Protein AF-A0AAE3N2S4-F1 (afdb_monomer_lite)

Secondary structure (DSSP, 8-state):
-------------TT-TTEEE-TT--EEEHHHHHHSGGGB-TTTSPBPEEPPP--HHHHTTSPPP-S----TTTT--GGG-TT-

InterPro domains:
  IPR010696 Protein of unknown function DUF1272 [PF06906] (9-54)

Organism: NCBI:txid2965071

Radius of gyration: 14.51 Å; chains: 1; bounding box: 35×36×36 Å

Sequence (84 aa):
MALEELALDRDLPPSSVEARICSFECTFCATCAETFPGGNCPNCGGNLVSRPIRPDALLARHPASTARIFNARCHEQPENRPDS

pLDDT: mean 81.68, std 16.27, range [37.97, 97.12]

Structure (mmCIF, N/CA/C/O backbone):
data_AF-A0AAE3N2S4-F1
#
_entry.id   AF-A0AAE3N2S4-F1
#
loop_
_atom_site.group_PDB
_atom_site.id
_atom_site.type_symbol
_atom_site.label_atom_id
_atom_site.label_alt_id
_atom_site.label_comp_id
_atom_site.label_asym_id
_atom_site.label_entity_id
_atom_site.label_seq_id
_atom_site.pdbx_PDB_ins_code
_atom_site.Cartn_x
_atom_site.Cartn_y
_atom_site.Cartn_z
_atom_site.occupancy
_atom_site.B_iso_or_equiv
_atom_site.auth_seq_id
_atom_site.auth_comp_id
_atom_site.auth_asym_id
_atom_site.auth_atom_id
_atom_site.pdbx_PDB_model_num
ATOM 1 N N . MET A 1 1 ? -9.587 -11.723 27.512 1.00 37.97 1 MET A N 1
ATOM 2 C CA . MET A 1 1 ? -9.681 -12.231 26.129 1.00 37.97 1 MET A CA 1
ATOM 3 C C . MET A 1 1 ? -9.516 -11.047 25.188 1.00 37.97 1 MET A C 1
ATOM 5 O O . MET A 1 1 ? -10.440 -10.255 25.087 1.00 37.97 1 MET A O 1
ATOM 9 N N . ALA A 1 2 ? -8.306 -10.935 24.623 1.00 42.88 2 ALA A N 1
ATOM 10 C CA . ALA A 1 2 ? -7.825 -9.998 23.597 1.00 42.88 2 ALA A CA 1
ATOM 11 C C . ALA A 1 2 ? -8.057 -8.491 23.846 1.00 42.88 2 ALA A C 1
ATOM 13 O O . ALA A 1 2 ? -8.879 -7.859 23.192 1.00 42.88 2 ALA A O 1
ATOM 14 N N . LEU A 1 3 ? -7.278 -7.923 24.772 1.00 51.62 3 LEU A N 1
ATOM 15 C CA . LEU A 1 3 ? -7.058 -6.477 24.913 1.00 51.62 3 LEU A CA 1
ATOM 16 C C . LEU A 1 3 ? -5.587 -6.125 24.641 1.00 51.62 3 LEU A C 1
ATOM 18 O O . LEU A 1 3 ? -4.995 -5.383 25.412 1.00 51.62 3 LEU A O 1
ATOM 22 N N . GLU A 1 4 ? -4.973 -6.658 23.584 1.00 46.16 4 GLU A N 1
ATOM 23 C CA . GLU A 1 4 ? -3.571 -6.348 23.278 1.00 46.16 4 GLU A CA 1
ATOM 24 C C . GLU A 1 4 ? -3.391 -6.067 21.778 1.00 46.16 4 GLU A C 1
ATOM 26 O O . GLU A 1 4 ? -3.544 -6.943 20.933 1.00 46.16 4 GLU A O 1
ATOM 31 N N . GLU A 1 5 ? -3.087 -4.792 21.513 1.00 47.97 5 GLU A N 1
ATOM 32 C CA . GLU A 1 5 ? -2.390 -4.248 20.340 1.00 47.97 5 GLU A CA 1
ATOM 33 C C . GLU A 1 5 ? -3.194 -4.043 19.048 1.00 47.97 5 GLU A C 1
ATOM 35 O O . GLU A 1 5 ? -3.074 -4.736 18.040 1.00 47.97 5 GLU A O 1
ATOM 40 N N . LEU A 1 6 ? -3.959 -2.948 19.075 1.00 51.19 6 LEU A N 1
ATOM 41 C CA . LEU A 1 6 ? -4.307 -2.137 17.911 1.00 51.19 6 LEU A CA 1
ATOM 42 C C . LEU A 1 6 ? -3.055 -1.945 17.029 1.00 51.19 6 LEU A C 1
ATOM 44 O O . LEU A 1 6 ? -2.121 -1.254 17.424 1.00 51.19 6 LEU A O 1
ATOM 48 N N . ALA A 1 7 ? -3.037 -2.603 15.869 1.00 57.47 7 ALA A N 1
ATOM 49 C CA . ALA A 1 7 ? -1.911 -2.689 14.942 1.00 57.47 7 ALA A CA 1
ATOM 50 C C . ALA A 1 7 ? -1.230 -1.332 14.677 1.00 57.47 7 ALA A C 1
ATOM 52 O O . ALA A 1 7 ? -1.710 -0.534 13.872 1.00 57.47 7 ALA A O 1
ATOM 53 N N . LEU A 1 8 ? -0.085 -1.084 15.315 1.00 66.25 8 LEU A N 1
ATOM 54 C CA . LEU A 1 8 ? 0.723 0.114 15.110 1.00 66.25 8 LEU A CA 1
ATOM 55 C C . LEU A 1 8 ? 2.184 -0.298 14.892 1.00 66.25 8 LEU A C 1
ATOM 57 O O . LEU A 1 8 ? 2.793 -0.957 15.723 1.00 66.25 8 LEU A O 1
ATOM 61 N N . ASP A 1 9 ? 2.702 0.098 13.729 1.00 67.31 9 ASP A N 1
ATOM 62 C CA . ASP A 1 9 ? 4.060 -0.125 13.208 1.00 67.31 9 ASP A CA 1
ATOM 63 C C . ASP A 1 9 ? 4.416 -1.543 12.711 1.00 67.31 9 ASP A C 1
ATOM 65 O O . ASP A 1 9 ? 5.490 -2.079 12.970 1.00 67.31 9 ASP A O 1
ATOM 69 N N . ARG A 1 10 ? 3.541 -2.152 11.896 1.00 82.50 10 ARG A N 1
ATOM 70 C CA . ARG A 1 10 ? 3.903 -3.351 11.118 1.00 82.50 10 ARG A CA 1
ATOM 71 C C . ARG A 1 10 ? 4.785 -2.984 9.921 1.00 82.50 10 ARG A C 1
ATOM 73 O O . ARG A 1 10 ? 4.384 -2.181 9.078 1.00 82.50 10 ARG A O 1
ATOM 80 N N . ASP A 1 11 ? 5.926 -3.657 9.781 1.00 87.12 11 ASP A N 1
ATOM 81 C CA . ASP A 1 11 ? 6.748 -3.562 8.574 1.00 87.12 11 ASP A CA 1
ATOM 82 C C . ASP A 1 11 ? 6.053 -4.173 7.352 1.00 87.12 11 ASP A C 1
ATOM 84 O O . ASP A 1 11 ? 5.592 -5.317 7.358 1.00 87.12 11 ASP A O 1
ATOM 88 N N . LEU A 1 12 ? 6.010 -3.398 6.267 1.00 89.94 12 LEU A N 1
ATOM 89 C CA . LEU A 1 12 ? 5.417 -3.788 4.991 1.00 89.94 12 LEU A CA 1
ATOM 90 C C . LEU A 1 12 ? 6.506 -3.798 3.911 1.00 89.94 12 LEU A C 1
ATOM 92 O O . LEU A 1 12 ? 6.676 -2.785 3.217 1.00 89.94 12 LEU A O 1
ATOM 96 N N . PRO A 1 13 ? 7.241 -4.916 3.730 1.00 90.25 13 PRO A N 1
ATOM 97 C CA . PRO A 1 13 ? 8.347 -4.995 2.775 1.00 90.25 13 PRO A CA 1
ATOM 98 C C . PRO A 1 13 ? 7.874 -4.747 1.335 1.00 90.25 13 PRO A C 1
ATOM 100 O O . PRO A 1 13 ? 6.691 -4.939 1.051 1.00 90.25 13 PRO A O 1
ATOM 103 N N . PRO A 1 14 ? 8.757 -4.368 0.392 1.00 90.88 14 PRO A N 1
ATOM 104 C CA . PRO A 1 14 ? 8.380 -4.034 -0.990 1.00 90.88 14 PRO A CA 1
ATOM 105 C C . PRO A 1 14 ? 7.565 -5.110 -1.730 1.00 90.88 14 PRO A C 1
ATOM 107 O O . PRO A 1 14 ? 6.802 -4.780 -2.633 1.00 90.88 14 PRO A O 1
ATOM 110 N N . SER A 1 15 ? 7.706 -6.374 -1.328 1.00 91.12 15 SER A N 1
ATOM 111 C CA . SER A 1 15 ? 6.980 -7.538 -1.851 1.00 91.12 15 SER A CA 1
ATOM 112 C C . SER A 1 15 ? 5.652 -7.840 -1.139 1.00 91.12 15 SER A C 1
ATOM 114 O O . SER A 1 15 ? 4.947 -8.766 -1.531 1.00 91.12 15 SER A O 1
ATOM 116 N N . SER A 1 16 ? 5.296 -7.092 -0.090 1.00 93.25 16 SER A N 1
ATOM 117 C CA . SER A 1 16 ? 4.086 -7.336 0.701 1.00 93.25 16 SER A CA 1
ATOM 118 C C . SER A 1 16 ? 2.812 -7.103 -0.111 1.00 93.25 16 SER A C 1
ATOM 120 O O . SER A 1 16 ? 2.562 -6.000 -0.597 1.00 93.25 16 SER A O 1
ATOM 122 N N . VAL A 1 17 ? 1.965 -8.132 -0.164 1.00 94.94 17 VAL A N 1
ATOM 123 C CA . VAL A 1 17 ? 0.608 -8.092 -0.742 1.00 94.94 17 VAL A CA 1
ATOM 124 C C . VAL A 1 17 ? -0.425 -7.446 0.193 1.00 94.94 17 VAL A C 1
ATOM 126 O O . VAL A 1 17 ? -1.539 -7.109 -0.213 1.00 94.94 17 VAL A O 1
ATOM 129 N N . GLU A 1 18 ? -0.059 -7.256 1.460 1.00 95.31 18 GLU A N 1
ATOM 130 C CA . GLU A 1 18 ? -0.917 -6.659 2.484 1.00 95.31 18 GLU A CA 1
ATOM 131 C C . GLU A 1 18 ? -0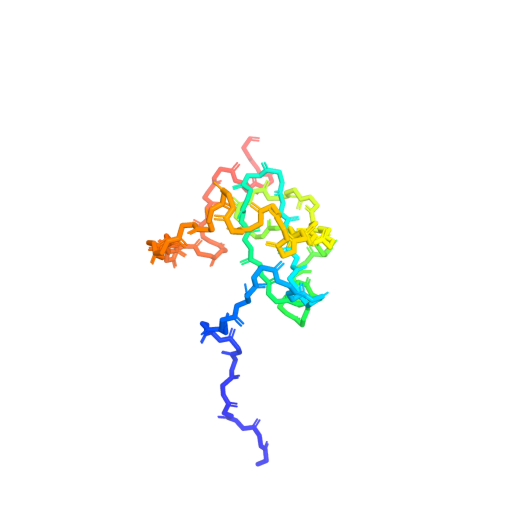.772 -5.138 2.549 1.00 95.31 18 GLU A C 1
ATOM 133 O O . GLU A 1 18 ? -1.494 -4.489 3.297 1.00 95.31 18 GLU A O 1
ATOM 138 N N . ALA A 1 19 ? 0.139 -4.542 1.780 1.00 95.12 19 ALA A N 1
ATOM 139 C CA . ALA A 1 19 ? 0.291 -3.098 1.755 1.00 95.12 19 ALA A CA 1
ATOM 140 C C . ALA A 1 19 ? -0.839 -2.438 0.950 1.00 95.12 19 ALA A C 1
ATOM 142 O O . ALA A 1 19 ? -1.165 -2.842 -0.175 1.00 95.12 19 ALA A O 1
ATOM 143 N N . ARG A 1 20 ? -1.421 -1.391 1.527 1.00 96.06 20 ARG A N 1
ATOM 144 C CA . ARG A 1 20 ? -2.358 -0.473 0.881 1.00 96.06 20 ARG A CA 1
ATOM 145 C C . ARG A 1 20 ? -1.732 0.913 0.818 1.00 96.06 20 ARG A C 1
ATOM 147 O O . ARG A 1 20 ? -1.072 1.314 1.771 1.00 96.06 20 ARG A O 1
ATOM 154 N N . ILE A 1 21 ? -1.905 1.617 -0.296 1.00 95.56 21 ILE A N 1
ATOM 155 C CA . ILE A 1 21 ? -1.269 2.911 -0.562 1.00 95.56 21 ILE A CA 1
ATOM 156 C C . ILE A 1 21 ? -2.263 3.904 -1.181 1.00 95.56 21 ILE A C 1
ATOM 158 O O . ILE A 1 21 ? -3.154 3.494 -1.928 1.00 95.56 21 ILE A O 1
ATOM 162 N N . CYS A 1 22 ? -2.115 5.197 -0.878 1.00 94.75 22 CYS A N 1
ATOM 163 C CA . CYS A 1 22 ? -2.817 6.287 -1.571 1.00 94.75 22 CYS A CA 1
ATOM 164 C C . CYS A 1 22 ? -1.900 7.005 -2.586 1.00 94.75 22 CYS A C 1
ATOM 166 O O . CYS A 1 22 ? -0.711 6.711 -2.680 1.00 94.75 22 CYS A O 1
ATOM 168 N N . SER A 1 23 ? -2.418 7.991 -3.326 1.00 94.31 23 SER A N 1
ATOM 169 C CA . SER A 1 23 ? -1.629 8.769 -4.305 1.00 94.31 23 SER A CA 1
ATOM 170 C C . SER A 1 23 ? -0.519 9.631 -3.692 1.00 94.31 23 SER A C 1
ATOM 172 O O . SER A 1 23 ? 0.414 10.004 -4.390 1.00 94.31 23 SER A O 1
ATOM 174 N N . PHE A 1 24 ? -0.618 9.942 -2.399 1.00 92.25 24 PHE A N 1
ATOM 175 C CA . PHE A 1 24 ? 0.412 10.637 -1.617 1.00 92.25 24 PHE A CA 1
ATOM 176 C C . PHE A 1 24 ? 1.360 9.658 -0.912 1.00 92.25 24 PHE A C 1
ATOM 178 O O . PHE A 1 24 ? 2.059 10.026 0.026 1.00 92.25 24 PHE A O 1
ATOM 185 N N . GLU A 1 25 ? 1.326 8.386 -1.312 1.00 92.44 25 GLU A N 1
ATOM 186 C CA . GLU A 1 25 ? 2.210 7.329 -0.823 1.00 92.44 25 GLU A CA 1
ATOM 187 C C . GLU A 1 25 ? 2.088 7.012 0.682 1.00 92.44 25 GLU A C 1
ATOM 189 O O . GLU A 1 25 ? 2.902 6.267 1.235 1.00 92.44 25 GLU A O 1
ATOM 194 N N . CYS A 1 26 ? 1.022 7.473 1.352 1.00 91.56 26 CYS A N 1
ATOM 195 C CA . CYS A 1 26 ? 0.679 6.991 2.693 1.00 91.56 26 CYS A CA 1
ATOM 196 C C . CYS A 1 26 ? 0.413 5.487 2.617 1.00 91.56 26 CYS A C 1
ATOM 198 O O . CYS A 1 26 ? -0.420 5.052 1.820 1.00 91.56 26 CYS A O 1
ATOM 200 N N . THR A 1 27 ? 1.116 4.704 3.433 1.00 92.06 27 THR A N 1
ATOM 201 C CA . THR A 1 27 ? 1.060 3.242 3.394 1.00 92.06 27 THR A CA 1
ATOM 202 C C . THR A 1 27 ? 0.478 2.689 4.689 1.00 92.06 27 THR A C 1
ATOM 204 O O . THR A 1 27 ? 0.931 3.047 5.773 1.00 92.06 27 THR A O 1
ATOM 207 N N . PHE A 1 28 ? -0.475 1.768 4.565 1.00 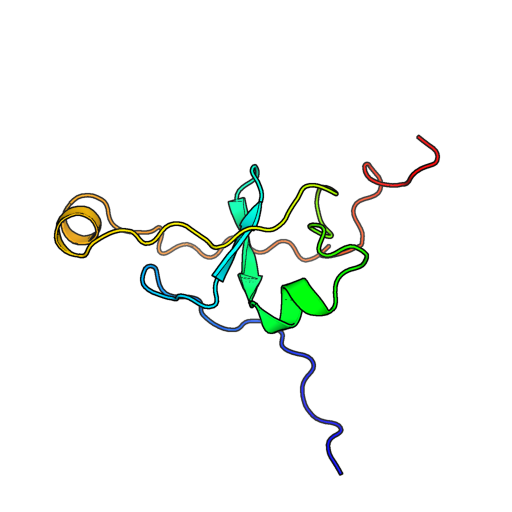91.75 28 PHE A N 1
ATOM 208 C CA . PHE A 1 28 ? -1.118 1.080 5.684 1.00 91.75 28 PHE A CA 1
ATOM 209 C C . PHE A 1 28 ? -1.219 -0.424 5.420 1.00 91.75 28 PHE A C 1
ATOM 211 O O . PHE A 1 28 ? -1.138 -0.876 4.276 1.00 91.75 28 PHE A O 1
ATOM 218 N N . CYS A 1 29 ? -1.406 -1.211 6.478 1.00 93.56 29 CYS A N 1
ATOM 219 C CA . CYS A 1 29 ? -1.693 -2.634 6.342 1.00 93.56 29 CYS A CA 1
ATOM 220 C C . CYS A 1 29 ? -3.128 -2.863 5.830 1.00 93.56 29 CYS A C 1
ATOM 222 O O . CYS A 1 29 ? -3.990 -2.007 6.019 1.00 93.56 29 CYS A O 1
ATOM 224 N N . ALA A 1 30 ? -3.406 -4.010 5.206 1.00 93.56 30 ALA A N 1
ATOM 225 C CA . ALA A 1 30 ? -4.734 -4.338 4.682 1.00 93.56 30 ALA A CA 1
ATOM 226 C C . ALA A 1 30 ? -5.806 -4.280 5.779 1.00 93.56 30 ALA A C 1
ATOM 228 O O . ALA A 1 30 ? -6.799 -3.579 5.621 1.00 93.56 30 ALA A O 1
ATOM 229 N N . THR A 1 31 ? -5.533 -4.895 6.932 1.00 91.00 31 THR A N 1
ATOM 230 C CA . THR A 1 31 ? -6.407 -4.841 8.113 1.00 91.00 31 THR A CA 1
ATOM 231 C C . THR A 1 31 ? -6.650 -3.407 8.582 1.00 91.00 31 THR A C 1
ATOM 233 O O . THR A 1 31 ? -7.772 -3.035 8.889 1.00 91.00 31 THR A O 1
ATOM 236 N N . CYS A 1 32 ? -5.611 -2.571 8.589 1.00 88.88 32 CYS A N 1
ATOM 237 C CA . CYS A 1 32 ? -5.690 -1.167 8.978 1.00 88.88 32 CYS A CA 1
ATOM 238 C C . CYS A 1 32 ? -6.626 -0.410 8.022 1.00 88.88 32 CYS A C 1
ATOM 240 O O . CYS A 1 32 ? -7.548 0.273 8.459 1.00 88.88 32 CYS A O 1
ATOM 242 N N . ALA A 1 33 ? -6.435 -0.596 6.713 1.00 91.19 33 ALA A N 1
ATOM 243 C CA . ALA A 1 33 ? -7.248 0.031 5.678 1.00 91.19 33 ALA A CA 1
ATOM 244 C C . ALA A 1 33 ? -8.737 -0.341 5.773 1.00 91.19 33 ALA A C 1
ATOM 246 O O . ALA A 1 33 ? -9.588 0.508 5.530 1.00 91.19 33 ALA A O 1
ATOM 247 N N . GLU A 1 34 ? -9.051 -1.579 6.163 1.00 89.50 34 GLU A N 1
ATOM 248 C CA . GLU A 1 34 ? -10.428 -2.053 6.363 1.00 89.50 34 GLU A CA 1
ATOM 249 C C . GLU A 1 34 ? -11.122 -1.395 7.564 1.00 89.50 34 GLU A C 1
ATOM 251 O O . GLU A 1 34 ? -12.346 -1.277 7.577 1.00 89.50 34 GLU A O 1
ATOM 256 N N . THR A 1 35 ? -10.360 -0.933 8.560 1.00 87.56 35 THR A N 1
ATOM 257 C CA . THR A 1 35 ? -10.920 -0.215 9.718 1.00 87.56 35 THR A CA 1
ATOM 258 C C . THR A 1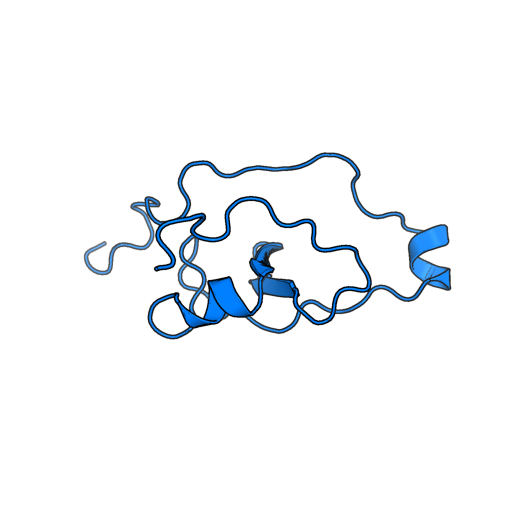 35 ? -11.201 1.259 9.437 1.00 87.56 35 THR A C 1
ATOM 260 O O . THR A 1 35 ? -11.911 1.905 10.211 1.00 87.56 35 THR A O 1
ATOM 263 N N . PHE A 1 36 ? -10.662 1.814 8.348 1.00 86.94 36 PHE A N 1
ATOM 264 C CA . PHE A 1 36 ? -10.842 3.226 8.037 1.00 86.94 36 PHE A CA 1
ATOM 265 C C . PHE A 1 36 ? -12.211 3.495 7.398 1.00 86.94 36 PHE A C 1
ATOM 267 O O . PHE A 1 36 ? -12.661 2.721 6.547 1.00 86.94 36 PHE A O 1
ATOM 274 N N . PRO A 1 37 ? -12.879 4.610 7.755 1.00 83.62 37 PRO A N 1
ATOM 275 C CA . PRO A 1 37 ? -14.165 4.972 7.170 1.00 83.62 37 PRO A CA 1
ATOM 276 C C . PRO A 1 37 ? -14.105 4.995 5.637 1.00 83.62 37 PRO A C 1
ATOM 278 O O . PRO A 1 37 ? -13.230 5.633 5.056 1.00 83.62 37 PRO A O 1
ATOM 281 N N . GLY A 1 38 ? -15.017 4.267 4.985 1.00 84.44 38 GLY A N 1
ATOM 282 C CA . GLY A 1 38 ? -15.100 4.196 3.519 1.00 84.44 38 GLY A CA 1
ATOM 283 C C . GLY A 1 38 ? -13.914 3.511 2.824 1.00 84.44 38 GLY A C 1
ATOM 284 O O . GLY A 1 38 ? -13.850 3.522 1.597 1.00 84.44 38 GLY A O 1
ATOM 285 N N . GLY A 1 39 ? -12.975 2.918 3.573 1.00 84.25 39 GLY A N 1
ATOM 286 C CA . GLY A 1 39 ? -11.712 2.419 3.018 1.00 84.25 39 GLY A CA 1
ATOM 287 C C . GLY A 1 39 ? -10.797 3.541 2.508 1.00 84.25 39 GLY A C 1
ATOM 288 O O . GLY A 1 39 ? -9.928 3.307 1.663 1.00 84.25 39 GLY A O 1
ATOM 289 N N . ASN A 1 40 ? -11.007 4.771 2.983 1.00 90.75 40 ASN A N 1
ATOM 290 C CA . ASN A 1 40 ? -10.250 5.943 2.567 1.00 90.75 40 ASN A CA 1
ATOM 291 C C . ASN A 1 40 ? -9.019 6.167 3.455 1.00 90.75 40 ASN A C 1
ATOM 293 O O . ASN A 1 40 ? -8.973 5.797 4.627 1.00 90.75 40 ASN A O 1
ATOM 297 N N . CYS A 1 41 ? -8.003 6.807 2.884 1.00 91.25 41 CYS A N 1
ATOM 298 C CA . CYS A 1 41 ? -6.796 7.206 3.585 1.00 91.25 41 CYS A CA 1
ATOM 299 C C . CYS A 1 41 ? -7.144 8.243 4.665 1.00 91.25 41 CYS A C 1
ATOM 301 O O . CYS A 1 41 ? -7.620 9.327 4.320 1.00 91.25 41 CYS A O 1
ATOM 303 N N . PRO A 1 42 ? -6.832 7.995 5.946 1.00 86.62 42 PRO A N 1
ATOM 304 C CA . PRO A 1 42 ? -7.161 8.927 7.022 1.00 86.62 42 PRO A CA 1
ATOM 305 C C . PRO A 1 42 ? -6.320 10.213 7.002 1.00 86.62 42 PRO A C 1
ATOM 307 O O . PRO A 1 42 ? -6.625 11.154 7.727 1.00 86.62 42 PRO A O 1
ATOM 310 N N . ASN A 1 43 ? -5.267 10.261 6.177 1.00 84.94 43 ASN A N 1
ATOM 311 C CA . ASN A 1 43 ? -4.375 11.417 6.063 1.00 84.94 43 ASN A CA 1
ATOM 312 C C . ASN A 1 43 ? -4.739 12.364 4.918 1.00 84.94 43 ASN A C 1
ATOM 314 O O . ASN A 1 43 ? -4.357 13.524 4.975 1.00 84.94 43 ASN A O 1
ATOM 318 N N . CYS A 1 44 ? -5.413 11.887 3.868 1.00 87.56 44 CYS A N 1
ATOM 319 C CA . CYS A 1 44 ? -5.715 12.708 2.686 1.00 87.56 44 CYS A CA 1
ATOM 320 C C . CYS A 1 44 ? -7.125 12.510 2.113 1.00 87.56 44 CYS A C 1
ATOM 322 O O . CYS A 1 44 ? -7.428 13.048 1.054 1.00 87.56 44 CYS A O 1
ATOM 324 N N . GLY A 1 45 ? -7.958 11.655 2.717 1.00 88.69 45 GLY A N 1
ATOM 325 C CA . GLY A 1 45 ? -9.297 11.316 2.215 1.00 88.69 45 GLY A CA 1
ATOM 326 C C . GLY A 1 45 ? -9.324 10.500 0.913 1.00 88.69 45 GLY A C 1
ATOM 327 O O . GLY A 1 45 ? -10.380 10.023 0.507 1.00 88.69 45 GLY A O 1
ATOM 328 N N . GLY A 1 46 ? -8.180 10.300 0.253 1.00 91.25 46 GLY A N 1
ATOM 329 C CA . GLY A 1 46 ? -8.082 9.566 -1.009 1.00 91.25 46 GLY A CA 1
ATOM 330 C C . GLY A 1 46 ? -8.301 8.058 -0.869 1.00 91.25 46 GLY A C 1
ATOM 331 O O . GLY A 1 46 ? -8.288 7.498 0.223 1.00 91.25 46 GLY A O 1
ATOM 332 N N . ASN A 1 47 ? -8.468 7.373 -1.997 1.00 94.00 47 ASN A N 1
ATOM 333 C CA . ASN A 1 47 ? -8.657 5.922 -2.022 1.00 94.00 47 ASN A CA 1
ATOM 334 C C . ASN A 1 47 ? -7.387 5.189 -1.561 1.00 94.00 47 ASN A C 1
ATOM 336 O O . ASN A 1 47 ? -6.276 5.566 -1.949 1.00 94.00 47 ASN A O 1
ATOM 340 N N . LEU A 1 48 ? -7.555 4.112 -0.793 1.00 95.38 48 LEU A N 1
ATOM 341 C CA . LEU A 1 48 ? -6.490 3.150 -0.527 1.00 95.3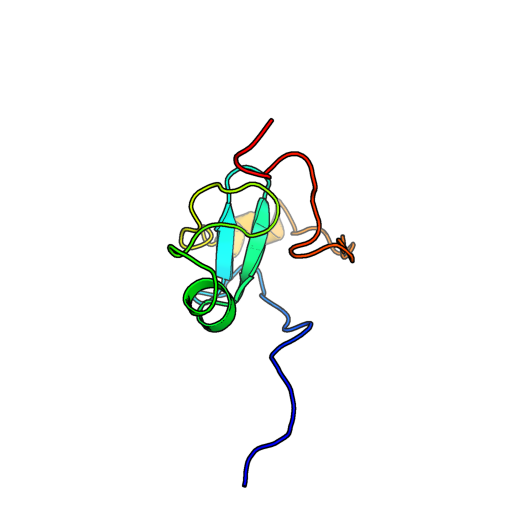8 48 LEU A CA 1
ATOM 342 C C . LEU A 1 48 ? -6.623 1.957 -1.473 1.00 95.38 48 LEU A C 1
ATOM 344 O O . LEU A 1 48 ? -7.659 1.300 -1.528 1.00 95.38 48 LEU A O 1
ATOM 348 N N . VAL A 1 49 ? -5.554 1.658 -2.208 1.00 96.50 49 VAL A N 1
ATOM 349 C CA . VAL A 1 49 ? -5.487 0.521 -3.140 1.00 96.50 49 VAL A CA 1
ATOM 350 C C . VAL A 1 49 ? -4.290 -0.363 -2.818 1.00 96.50 49 VAL A C 1
ATOM 352 O O . VAL A 1 49 ? -3.394 0.048 -2.085 1.00 96.50 49 VAL A O 1
ATOM 355 N N . SER A 1 50 ? -4.245 -1.585 -3.350 1.00 97.12 50 SER A N 1
ATOM 356 C CA . SER A 1 50 ? -3.073 -2.458 -3.210 1.00 97.12 50 SER A CA 1
ATOM 357 C C . SER A 1 50 ? -1.806 -1.766 -3.710 1.00 97.12 50 SER A C 1
ATOM 359 O O . SER A 1 50 ? -1.771 -1.264 -4.835 1.00 97.12 50 SER A O 1
ATOM 361 N N . ARG A 1 51 ? -0.756 -1.750 -2.880 1.00 96.19 51 ARG A N 1
ATOM 362 C CA . ARG A 1 51 ? 0.530 -1.163 -3.259 1.00 96.19 51 ARG A CA 1
ATOM 363 C C . ARG A 1 51 ? 1.165 -1.990 -4.383 1.00 96.19 51 ARG A C 1
ATOM 365 O O . ARG A 1 51 ? 1.318 -3.200 -4.208 1.00 96.19 51 ARG A O 1
ATOM 372 N N . PRO A 1 52 ? 1.574 -1.374 -5.506 1.00 94.88 52 PRO A N 1
ATOM 373 C CA . PRO A 1 52 ? 2.305 -2.085 -6.546 1.00 94.88 52 PRO A CA 1
ATOM 374 C C . PRO A 1 52 ? 3.583 -2.723 -5.995 1.00 94.88 52 PRO A C 1
ATOM 376 O O . PRO A 1 52 ? 4.360 -2.079 -5.286 1.00 94.88 52 PRO A O 1
ATOM 379 N N . ILE A 1 53 ? 3.805 -3.989 -6.340 1.00 94.25 53 ILE A N 1
ATOM 380 C CA . ILE A 1 53 ? 5.012 -4.719 -5.951 1.00 94.25 53 ILE A CA 1
ATOM 381 C C . ILE A 1 53 ? 6.154 -4.308 -6.874 1.00 94.25 53 ILE A C 1
ATOM 383 O O . ILE A 1 53 ? 6.007 -4.319 -8.097 1.00 94.25 53 ILE A O 1
ATOM 387 N N . ARG A 1 54 ? 7.313 -3.985 -6.288 1.00 91.56 54 ARG A N 1
ATOM 388 C CA . ARG A 1 54 ? 8.557 -3.797 -7.041 1.00 91.56 54 ARG A CA 1
ATOM 389 C C . ARG A 1 54 ? 9.231 -5.163 -7.235 1.00 91.56 54 ARG A C 1
ATOM 391 O O . ARG A 1 54 ? 9.652 -5.736 -6.234 1.00 91.56 54 ARG A O 1
ATOM 398 N N . PRO A 1 55 ? 9.361 -5.682 -8.472 1.00 93.62 55 PRO A N 1
ATOM 399 C CA . PRO A 1 55 ? 10.039 -6.952 -8.725 1.00 93.62 55 PRO A CA 1
ATOM 400 C C . PRO A 1 55 ? 11.500 -6.928 -8.263 1.00 93.62 55 PRO A C 1
ATOM 402 O O . PRO A 1 55 ? 12.162 -5.893 -8.376 1.00 93.62 55 PRO A O 1
ATOM 405 N N . ASP A 1 56 ? 12.032 -8.076 -7.841 1.00 93.44 56 ASP A N 1
ATOM 406 C CA . ASP A 1 56 ? 13.373 -8.192 -7.244 1.00 93.44 56 ASP A CA 1
ATOM 407 C C . ASP A 1 56 ? 14.483 -7.603 -8.125 1.00 93.44 56 ASP A C 1
ATOM 409 O O . ASP A 1 56 ? 15.343 -6.856 -7.657 1.00 93.44 56 ASP A O 1
ATOM 413 N N . ALA A 1 57 ? 14.423 -7.856 -9.437 1.00 94.69 57 ALA A N 1
ATOM 414 C CA . ALA A 1 57 ? 15.402 -7.343 -10.395 1.00 94.69 57 ALA A CA 1
ATOM 415 C C . ALA A 1 57 ? 15.408 -5.807 -10.505 1.00 94.69 57 ALA A C 1
ATOM 417 O O . ALA A 1 57 ? 16.429 -5.223 -10.879 1.00 94.69 57 ALA A O 1
ATOM 418 N N . LEU A 1 58 ? 14.277 -5.155 -10.218 1.00 94.31 58 LEU A N 1
ATOM 419 C CA . LEU A 1 58 ? 14.172 -3.698 -10.155 1.00 94.31 58 LEU A CA 1
ATOM 420 C C . LEU A 1 58 ? 14.487 -3.179 -8.755 1.00 94.31 58 LEU A C 1
ATOM 422 O O . LEU A 1 58 ? 15.072 -2.110 -8.652 1.00 94.31 58 LEU A O 1
ATOM 426 N N . LEU A 1 59 ? 14.177 -3.927 -7.694 1.00 93.62 59 LEU A N 1
ATOM 427 C CA . LEU A 1 59 ? 14.543 -3.558 -6.326 1.00 93.62 59 LEU A CA 1
ATOM 428 C C . LEU A 1 59 ? 16.067 -3.543 -6.126 1.00 93.62 59 LEU A C 1
ATOM 430 O O . LEU A 1 59 ? 16.578 -2.651 -5.459 1.00 93.62 59 LEU A O 1
ATOM 434 N N . ALA A 1 60 ? 16.799 -4.460 -6.765 1.00 93.44 60 ALA A N 1
ATOM 435 C CA . ALA A 1 60 ? 18.264 -4.464 -6.746 1.00 93.44 60 ALA A CA 1
ATOM 436 C C . ALA A 1 60 ? 18.884 -3.218 -7.412 1.00 93.44 60 ALA A C 1
ATOM 438 O O . ALA A 1 60 ? 19.938 -2.751 -6.991 1.00 93.44 60 ALA A O 1
ATOM 439 N N . ARG A 1 61 ? 18.237 -2.674 -8.453 1.00 95.88 61 ARG A N 1
ATOM 440 C CA . ARG A 1 61 ? 18.705 -1.478 -9.187 1.00 95.88 61 ARG A CA 1
ATOM 441 C C . ARG A 1 61 ? 18.183 -0.174 -8.582 1.00 95.88 61 ARG A C 1
ATOM 443 O O . ARG A 1 61 ? 18.854 0.850 -8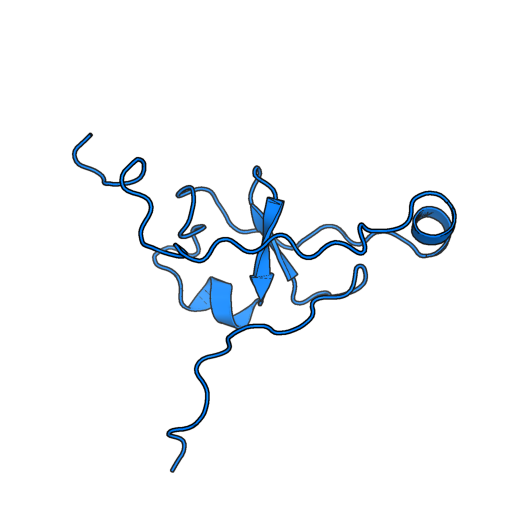.652 1.00 95.88 61 ARG A O 1
ATOM 450 N N . HIS A 1 62 ? 16.983 -0.224 -8.014 1.00 93.25 62 HIS A N 1
ATOM 451 C CA . HIS A 1 62 ? 16.232 0.893 -7.450 1.00 93.25 62 HIS A CA 1
ATOM 452 C C . HIS A 1 62 ? 15.730 0.494 -6.052 1.00 93.25 62 HIS A C 1
ATOM 454 O O . HIS A 1 62 ? 14.556 0.120 -5.886 1.00 93.25 62 HIS A O 1
ATOM 460 N N . PRO A 1 63 ? 16.626 0.508 -5.046 1.00 90.06 63 PRO A N 1
ATOM 461 C CA . PRO A 1 63 ? 16.292 0.063 -3.702 1.00 90.06 63 PRO A CA 1
ATOM 462 C C . PRO A 1 63 ? 15.197 0.938 -3.090 1.00 90.06 63 PRO A C 1
ATOM 464 O O . PRO A 1 63 ? 15.048 2.117 -3.410 1.00 90.06 63 PRO A O 1
ATOM 467 N N . ALA A 1 64 ? 14.394 0.340 -2.210 1.00 87.88 64 ALA A N 1
ATOM 468 C CA . ALA A 1 64 ? 13.459 1.107 -1.398 1.00 87.88 64 ALA A CA 1
ATOM 469 C C . ALA A 1 64 ? 14.223 2.030 -0.438 1.00 87.88 64 ALA A C 1
ATOM 471 O O . ALA A 1 64 ? 15.349 1.728 -0.043 1.00 87.88 64 ALA A O 1
ATOM 472 N N . SER A 1 65 ? 13.591 3.138 -0.048 1.00 87.12 65 SER A N 1
ATOM 473 C CA . SER A 1 65 ? 14.120 3.985 1.019 1.00 87.12 65 SER A CA 1
ATOM 474 C C . SER A 1 65 ? 14.278 3.170 2.304 1.00 87.12 65 SER A C 1
ATOM 476 O O . SER A 1 65 ? 13.377 2.421 2.679 1.00 87.12 65 SER A O 1
ATOM 478 N N . THR A 1 66 ? 15.410 3.338 2.983 1.00 86.75 66 THR A N 1
ATOM 479 C CA . THR A 1 66 ? 15.655 2.791 4.327 1.00 86.75 66 THR A CA 1
ATOM 480 C C . THR A 1 66 ? 15.236 3.761 5.431 1.00 86.75 66 THR A C 1
ATOM 482 O O . THR A 1 66 ? 15.178 3.378 6.597 1.00 86.75 66 THR A O 1
ATOM 485 N N . ALA A 1 67 ? 14.929 5.013 5.084 1.00 88.31 67 ALA A N 1
ATOM 486 C CA . ALA A 1 67 ? 14.435 6.001 6.028 1.00 88.31 67 ALA A CA 1
ATOM 487 C C . ALA A 1 67 ? 12.929 5.809 6.252 1.00 88.31 67 ALA A C 1
ATOM 489 O O . ALA A 1 67 ? 12.139 5.917 5.308 1.00 88.31 67 ALA A O 1
ATOM 490 N N . ARG A 1 68 ? 12.532 5.559 7.506 1.00 83.81 68 ARG A N 1
ATOM 491 C CA . ARG A 1 68 ? 11.123 5.547 7.917 1.00 83.81 68 ARG A CA 1
ATOM 492 C C . ARG A 1 68 ? 10.625 6.988 8.021 1.00 83.81 68 ARG A C 1
ATOM 494 O O . ARG A 1 68 ? 11.141 7.765 8.820 1.00 83.81 68 ARG A O 1
ATOM 501 N N . ILE A 1 69 ? 9.613 7.327 7.228 1.00 83.88 69 ILE A N 1
ATOM 502 C CA . ILE A 1 69 ? 8.880 8.590 7.346 1.00 83.88 69 ILE A CA 1
ATOM 503 C C . ILE A 1 69 ? 7.600 8.289 8.118 1.00 83.88 69 ILE A C 1
ATOM 505 O O . ILE A 1 69 ? 6.753 7.533 7.648 1.00 83.88 69 ILE A O 1
ATOM 509 N N . PHE A 1 70 ? 7.484 8.858 9.315 1.00 82.19 70 PHE A N 1
ATOM 510 C CA . PHE A 1 70 ? 6.339 8.656 10.194 1.00 82.19 70 PHE A CA 1
ATOM 511 C C . PHE A 1 70 ? 5.523 9.942 10.308 1.00 82.19 70 PHE A C 1
ATOM 513 O O . PHE A 1 70 ? 6.065 11.003 10.617 1.00 82.19 70 PHE A O 1
ATOM 520 N N . ASN A 1 71 ? 4.213 9.838 10.085 1.00 76.69 71 ASN A N 1
ATOM 521 C CA . ASN A 1 71 ? 3.268 10.905 10.387 1.00 76.69 71 ASN A CA 1
ATOM 522 C C . ASN A 1 71 ? 2.523 10.544 11.677 1.00 76.69 71 ASN A C 1
ATOM 524 O O . ASN A 1 71 ? 1.661 9.670 11.673 1.00 76.69 71 ASN A O 1
ATOM 528 N N . ALA A 1 72 ? 2.850 11.233 12.772 1.00 74.31 72 ALA A N 1
ATOM 529 C CA . ALA A 1 72 ? 2.227 11.010 14.077 1.00 74.31 72 ALA A CA 1
ATOM 530 C C . ALA A 1 72 ? 0.732 11.363 14.112 1.00 74.31 72 ALA A C 1
ATOM 532 O O . ALA A 1 72 ? 0.016 10.910 14.995 1.00 74.31 72 ALA A O 1
ATOM 533 N N . ARG A 1 73 ? 0.260 12.160 13.149 1.00 69.06 73 ARG A N 1
ATOM 534 C CA . ARG A 1 73 ? -1.104 12.694 13.089 1.00 69.06 73 ARG A CA 1
ATOM 535 C C . ARG A 1 73 ? -2.020 11.852 12.202 1.00 69.06 73 ARG A C 1
ATOM 537 O O . ARG A 1 73 ? -2.909 12.407 11.554 1.00 69.06 73 ARG A O 1
ATOM 544 N N . CYS A 1 74 ? -1.800 10.537 12.135 1.00 65.62 74 CYS A N 1
ATOM 545 C CA . CYS A 1 74 ? -2.734 9.625 11.477 1.00 65.62 74 CYS A CA 1
ATOM 546 C C . CYS A 1 74 ? -4.142 9.851 12.058 1.00 65.62 74 CYS A C 1
ATOM 548 O O . CYS A 1 74 ? -4.333 9.602 13.241 1.00 65.62 74 CYS A O 1
ATOM 550 N N . HIS A 1 75 ? -5.093 10.325 11.236 1.00 58.84 75 HIS A N 1
ATOM 551 C CA . HIS A 1 75 ? -6.466 10.774 11.581 1.00 58.84 75 HIS A CA 1
ATOM 552 C C . HIS A 1 75 ? -6.677 12.215 12.091 1.00 58.84 75 HIS A C 1
ATOM 554 O O . HIS A 1 75 ? -7.825 12.618 12.270 1.00 58.84 75 HIS A O 1
ATOM 560 N N . GLU A 1 76 ? -5.640 13.032 12.274 1.00 61.84 76 GLU A N 1
ATOM 561 C CA . GLU A 1 76 ? -5.778 14.372 12.881 1.00 61.84 76 GLU A CA 1
ATOM 562 C C . GLU A 1 76 ? -5.473 15.528 11.911 1.00 61.84 76 GLU A C 1
ATOM 564 O O . GLU A 1 76 ? -5.176 16.647 12.349 1.00 61.84 76 GLU A O 1
ATOM 569 N N . GLN A 1 77 ? -5.488 15.274 10.597 1.00 59.09 77 GLN A N 1
ATOM 570 C CA . GLN A 1 77 ? -5.234 16.297 9.573 1.00 59.09 77 GLN A CA 1
ATOM 571 C C . GLN A 1 77 ? -6.486 17.182 9.384 1.00 59.09 77 GLN A C 1
ATOM 573 O O . GLN A 1 77 ? -7.521 16.682 8.934 1.00 59.09 77 GLN A O 1
ATOM 578 N N . PRO A 1 78 ? -6.426 18.481 9.733 1.00 55.94 78 PRO A N 1
ATOM 579 C CA . PRO A 1 78 ? -7.578 19.375 9.694 1.00 55.94 78 PRO A CA 1
ATOM 580 C C . PRO A 1 78 ? -8.019 19.732 8.269 1.00 55.94 78 PRO A C 1
ATOM 582 O O . PRO A 1 78 ? -9.204 19.993 8.083 1.00 55.94 78 PRO A O 1
ATOM 585 N N . GLU A 1 79 ? -7.130 19.695 7.266 1.00 56.38 79 GLU A N 1
ATOM 586 C CA . GLU A 1 79 ? -7.475 20.047 5.876 1.00 56.38 79 GLU A CA 1
ATOM 587 C C . GLU A 1 79 ? -8.449 19.075 5.184 1.00 56.38 79 GLU A C 1
ATOM 589 O O . GLU A 1 79 ? -8.981 19.397 4.128 1.00 56.38 79 GLU A O 1
ATOM 594 N N . ASN A 1 80 ? -8.703 17.901 5.773 1.00 53.25 80 ASN A N 1
ATOM 595 C CA . ASN A 1 80 ? -9.659 16.915 5.254 1.00 53.25 80 ASN A CA 1
ATOM 596 C C . ASN A 1 80 ? -10.993 16.923 6.022 1.00 53.25 80 ASN A C 1
ATOM 598 O O . ASN A 1 80 ? -11.773 15.971 5.921 1.00 53.25 80 ASN A O 1
ATOM 602 N N . ARG A 1 81 ? -11.259 17.954 6.838 1.00 53.72 81 ARG A N 1
ATOM 603 C CA . ARG A 1 81 ? -12.553 18.113 7.508 1.00 53.72 81 ARG A CA 1
ATOM 604 C C . ARG A 1 81 ? -13.608 18.515 6.463 1.00 53.72 81 ARG A C 1
ATOM 606 O O . ARG A 1 81 ? -13.385 19.479 5.740 1.00 53.72 81 ARG A O 1
ATOM 613 N N . PRO A 1 82 ? -14.775 17.849 6.406 1.00 49.06 82 PRO A N 1
ATOM 614 C CA . PRO A 1 82 ? -15.808 18.128 5.402 1.00 49.06 82 PRO A CA 1
A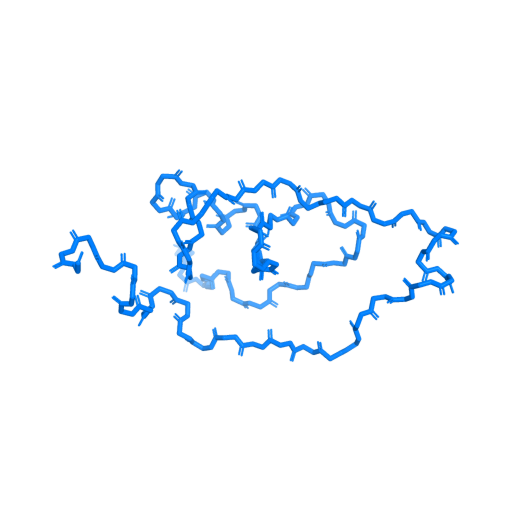TOM 615 C C . PRO A 1 82 ? -16.488 19.513 5.506 1.00 49.06 82 PRO A C 1
ATOM 617 O O . PRO A 1 82 ? -17.455 19.738 4.786 1.00 49.06 82 PRO A O 1
ATOM 620 N N . ASP A 1 83 ? -16.033 20.422 6.382 1.00 56.16 83 ASP A N 1
ATOM 621 C CA . ASP A 1 83 ? -16.591 21.780 6.556 1.00 56.16 83 ASP A CA 1
ATOM 622 C C . ASP A 1 83 ? -15.668 22.930 6.101 1.00 56.16 83 ASP A C 1
ATOM 624 O O . ASP A 1 83 ? -15.983 24.092 6.359 1.00 56.16 83 ASP A O 1
ATOM 628 N N . SER A 1 84 ? -14.554 22.621 5.423 1.00 53.12 84 SER A N 1
ATOM 629 C CA . SER A 1 84 ? -13.661 23.621 4.804 1.00 53.12 84 SER A CA 1
ATOM 630 C C . SER A 1 84 ? -14.082 24.015 3.391 1.00 53.12 84 SER A C 1
ATOM 632 O O . SER A 1 84 ? -14.535 23.127 2.634 1.00 53.12 84 SER A O 1
#

Foldseek 3Di:
DDPDDDDDDDDQPLQRQQWWAFPVGDIDGVVVLVPDVVSAQLQARGHIDGDDRDDPVRCVVVPDDPDDDDDPCRNPHPVPPPPD